Protein AF-A0A2S5G9E4-F1 (afdb_monomer)

Secondary structure (DSSP, 8-state):
-----PEEP-GGGS--SSEEEPTTPEEEEEE--SHHHHHHHHHHS--SEEEEEEEEETT--GGGTSS--SEEEEEEE-SSSEEEEEEEEEHHHHTT-HHHHHHHHHHHHTT--EEEEESPPTT---EETTTTEEEE---SSS-EEEEEPTTSSEEEEEE-----

pLDDT: mean 85.67, std 11.05, range [32.03, 95.75]

Structure (mmCIF, N/CA/C/O backbone):
data_AF-A0A2S5G9E4-F1
#
_entry.id   AF-A0A2S5G9E4-F1
#
loop_
_atom_site.group_PDB
_atom_site.id
_atom_site.type_symbol
_atom_site.label_atom_id
_atom_site.label_alt_id
_atom_site.label_comp_id
_atom_site.label_asym_id
_atom_site.label_entity_id
_atom_site.label_seq_id
_atom_site.pdbx_PDB_ins_code
_atom_site.Cartn_x
_atom_site.Cartn_y
_atom_site.Cartn_z
_atom_site.occupancy
_atom_site.B_iso_or_equiv
_atom_site.auth_seq_id
_atom_site.auth_comp_id
_atom_site.auth_asym_id
_atom_site.auth_atom_id
_atom_site.pdbx_PDB_model_num
ATOM 1 N N . MET A 1 1 ? -18.511 16.005 -8.251 1.00 43.34 1 MET A N 1
ATOM 2 C CA . MET A 1 1 ? -17.701 15.277 -7.254 1.00 43.34 1 MET A CA 1
ATOM 3 C C . MET A 1 1 ? -18.007 13.807 -7.474 1.00 43.34 1 MET A C 1
ATOM 5 O O . MET A 1 1 ? -19.184 13.479 -7.479 1.00 43.34 1 MET A O 1
ATOM 9 N N . SER A 1 2 ? -17.019 12.971 -7.808 1.00 47.41 2 SER A N 1
ATOM 10 C CA . SER A 1 2 ? -17.249 11.520 -7.753 1.00 47.41 2 SER A CA 1
ATOM 11 C C . SER A 1 2 ? -17.090 11.167 -6.290 1.00 47.41 2 SER A C 1
ATOM 13 O O . SER A 1 2 ? -16.009 11.345 -5.746 1.00 47.41 2 SER A O 1
ATOM 15 N N . GLU A 1 3 ? -18.175 10.807 -5.631 1.00 62.94 3 GLU A N 1
ATOM 16 C CA . GLU A 1 3 ? -18.089 10.350 -4.255 1.00 62.94 3 GLU A CA 1
ATOM 17 C C . GLU A 1 3 ? -17.359 9.000 -4.247 1.00 62.94 3 GLU A C 1
ATOM 19 O O . GLU A 1 3 ? -17.687 8.105 -5.029 1.00 62.94 3 GLU A O 1
ATOM 24 N N . PHE A 1 4 ? -16.329 8.879 -3.413 1.00 74.94 4 PHE A N 1
ATOM 25 C CA . PHE A 1 4 ? -15.652 7.614 -3.161 1.00 74.94 4 PHE A CA 1
ATOM 26 C C . PHE A 1 4 ? -16.650 6.609 -2.566 1.00 74.94 4 PHE A C 1
ATOM 28 O O . PHE A 1 4 ? -17.032 6.717 -1.401 1.00 74.94 4 PHE A O 1
ATOM 35 N N . HIS A 1 5 ? -17.061 5.635 -3.379 1.00 81.06 5 HIS A N 1
ATOM 36 C CA . HIS A 1 5 ? -18.008 4.580 -3.016 1.00 81.06 5 HIS A CA 1
ATOM 37 C C . HIS A 1 5 ?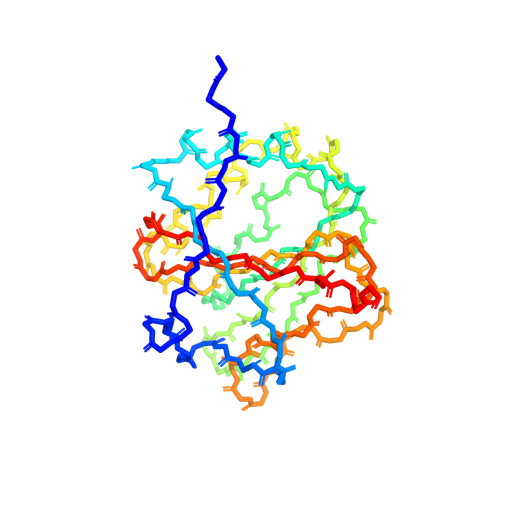 -17.393 3.213 -3.327 1.00 81.06 5 HIS A C 1
ATOM 39 O O . HIS A 1 5 ? -17.597 2.694 -4.423 1.00 81.06 5 HIS A O 1
ATOM 45 N N . PRO A 1 6 ? -16.591 2.638 -2.415 1.00 82.44 6 PRO A N 1
ATOM 46 C CA . PRO A 1 6 ? -16.036 1.309 -2.621 1.00 82.44 6 PRO A CA 1
ATOM 47 C C . PRO A 1 6 ? -17.153 0.256 -2.517 1.00 82.44 6 PRO A C 1
ATOM 49 O O . PRO A 1 6 ? -18.006 0.308 -1.627 1.00 82.44 6 PRO A O 1
ATOM 52 N N . GLU A 1 7 ? -17.158 -0.704 -3.436 1.00 87.62 7 GLU A N 1
ATOM 53 C CA . GLU A 1 7 ? -18.188 -1.738 -3.539 1.00 87.62 7 GLU A CA 1
ATOM 54 C C . GLU A 1 7 ? -17.815 -2.945 -2.686 1.00 87.62 7 GLU A C 1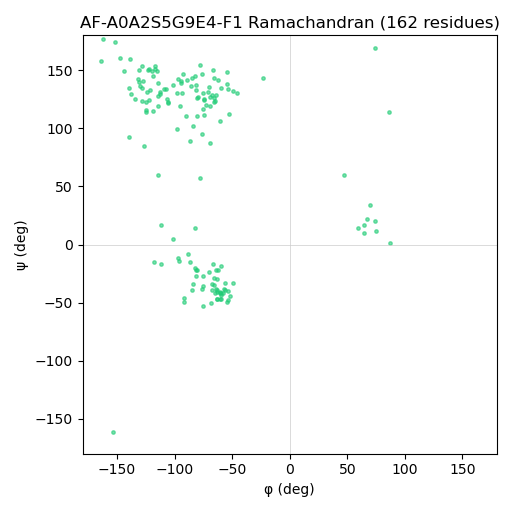
ATOM 56 O O . GLU A 1 7 ? -16.650 -3.323 -2.611 1.00 87.62 7 GLU A O 1
ATOM 61 N N . LYS A 1 8 ? -18.789 -3.577 -2.023 1.00 86.50 8 LYS A N 1
ATOM 62 C CA . LYS A 1 8 ? -18.513 -4.789 -1.242 1.00 86.50 8 LYS A CA 1
ATOM 63 C C . LYS A 1 8 ? -18.077 -5.916 -2.177 1.00 86.50 8 LYS A C 1
ATOM 65 O O . LYS A 1 8 ? -18.833 -6.304 -3.063 1.00 86.50 8 LYS A O 1
ATOM 70 N N . GLU A 1 9 ? -16.904 -6.479 -1.919 1.00 84.69 9 GLU A N 1
ATOM 71 C CA . GLU A 1 9 ? -16.312 -7.518 -2.754 1.00 84.69 9 GLU A CA 1
ATOM 72 C C . GLU A 1 9 ? -16.673 -8.920 -2.247 1.00 84.69 9 GLU A C 1
ATOM 74 O O . GLU A 1 9 ? -16.799 -9.180 -1.042 1.00 84.69 9 GLU A O 1
ATOM 79 N N . ASN A 1 10 ? -16.820 -9.860 -3.178 1.00 80.25 10 ASN A N 1
ATOM 80 C CA . ASN A 1 10 ? -16.888 -11.269 -2.846 1.00 80.25 10 ASN A CA 1
ATOM 81 C C . ASN A 1 10 ? -15.490 -11.768 -2.475 1.00 80.25 10 ASN A C 1
ATOM 83 O O . ASN A 1 10 ? -14.624 -11.932 -3.329 1.00 80.25 10 ASN A O 1
ATOM 87 N N . PHE A 1 11 ? -15.302 -12.097 -1.198 1.00 71.38 11 PHE A N 1
ATOM 88 C CA . PHE A 1 11 ? -14.038 -12.605 -0.667 1.00 71.38 11 PHE A CA 1
ATOM 89 C C . PHE A 1 11 ? -13.438 -13.767 -1.478 1.00 71.38 11 PHE A C 1
ATOM 91 O O . PHE A 1 11 ? -12.222 -13.875 -1.587 1.00 71.38 11 PHE A O 1
ATOM 98 N N . ALA A 1 12 ? -14.273 -14.624 -2.077 1.00 72.38 12 ALA A N 1
ATOM 99 C CA . ALA A 1 12 ? -13.809 -15.746 -2.894 1.00 72.38 12 ALA A CA 1
ATOM 100 C C . ALA A 1 12 ? -13.105 -15.322 -4.199 1.00 72.38 12 ALA A C 1
ATOM 102 O O . ALA A 1 12 ? -12.430 -16.145 -4.812 1.00 72.38 12 ALA A O 1
ATOM 103 N N . LEU A 1 13 ? -13.282 -14.071 -4.631 1.00 75.94 13 LEU A N 1
ATOM 104 C CA . LEU A 1 13 ? -12.670 -13.496 -5.830 1.00 75.94 13 LEU A CA 1
ATOM 105 C C . LEU A 1 13 ? -11.404 -12.691 -5.515 1.00 75.94 13 LEU A C 1
ATOM 107 O O . LEU A 1 13 ? -10.649 -12.360 -6.424 1.00 75.94 13 LEU A O 1
ATOM 111 N N . VAL A 1 14 ? -11.145 -12.406 -4.236 1.00 80.06 14 VAL A N 1
ATOM 112 C CA . VAL A 1 14 ? -9.976 -11.636 -3.813 1.00 80.06 14 VAL A CA 1
ATOM 113 C C . VAL A 1 14 ? -8.728 -12.504 -3.918 1.00 80.06 14 VAL A C 1
ATOM 115 O O . VAL A 1 14 ? -8.633 -13.573 -3.310 1.00 80.06 14 VAL A O 1
ATOM 118 N N . ARG A 1 15 ? -7.728 -12.033 -4.663 1.00 75.81 15 ARG A N 1
ATOM 119 C CA . ARG A 1 15 ? -6.442 -12.729 -4.770 1.00 75.81 15 ARG A CA 1
ATOM 120 C C . ARG A 1 15 ? -5.676 -12.661 -3.451 1.00 75.81 15 ARG A C 1
ATOM 122 O O . ARG A 1 15 ? -5.427 -11.584 -2.918 1.00 75.81 15 ARG A O 1
ATOM 129 N N . THR A 1 16 ? -5.253 -13.823 -2.952 1.00 79.75 16 THR A N 1
ATOM 130 C CA . THR A 1 16 ? -4.607 -13.964 -1.633 1.00 79.75 16 THR A CA 1
ATOM 131 C C . THR A 1 16 ? -3.124 -14.345 -1.704 1.00 79.75 16 THR A C 1
ATOM 133 O O . THR A 1 16 ? -2.546 -14.844 -0.733 1.00 79.75 16 THR A O 1
ATOM 136 N N . ASP A 1 17 ? -2.498 -14.175 -2.868 1.00 83.56 17 ASP A N 1
ATOM 137 C CA . ASP A 1 17 ? -1.105 -14.574 -3.092 1.00 83.56 17 ASP A CA 1
ATOM 138 C C . ASP A 1 17 ? -0.166 -13.769 -2.178 1.00 83.56 17 ASP A C 1
ATOM 140 O O . ASP A 1 17 ? 0.626 -14.358 -1.440 1.00 83.56 17 ASP A O 1
ATOM 144 N N . SER A 1 18 ? -0.374 -12.449 -2.126 1.00 82.62 18 SER A N 1
ATOM 145 C CA . SER A 1 18 ? 0.433 -11.485 -1.358 1.00 82.62 18 SER A CA 1
ATOM 146 C C . SER A 1 18 ? -0.210 -11.041 -0.038 1.00 82.62 18 SER A C 1
ATOM 148 O O . SER A 1 18 ? 0.318 -10.170 0.652 1.00 82.62 18 SER A O 1
ATOM 150 N N . VAL A 1 19 ? -1.358 -11.618 0.334 1.00 88.00 19 VAL A N 1
ATOM 151 C CA . VAL A 1 19 ? -2.085 -11.255 1.559 1.00 88.00 19 VAL A CA 1
ATOM 152 C C . VAL A 1 19 ? -2.468 -12.480 2.387 1.00 88.00 19 VAL A C 1
ATOM 154 O O . VAL A 1 19 ? -2.687 -13.580 1.881 1.00 88.00 19 VAL A O 1
ATOM 157 N N . SER A 1 20 ? -2.543 -12.289 3.697 1.00 87.56 20 SER A N 1
ATOM 158 C CA . SER A 1 20 ? -2.978 -13.270 4.683 1.00 87.56 20 SER A CA 1
ATOM 159 C C . SER A 1 20 ? -4.114 -12.665 5.498 1.00 87.56 20 SER A C 1
ATOM 161 O O . SER A 1 20 ? -3.932 -11.676 6.204 1.00 87.56 20 SER A O 1
ATOM 163 N N . PHE A 1 21 ? -5.309 -13.234 5.362 1.00 81.12 21 PHE A N 1
ATOM 164 C CA . PHE A 1 21 ? -6.494 -12.732 6.046 1.00 81.12 21 PHE A CA 1
ATOM 165 C C . PHE A 1 21 ? -6.617 -13.308 7.447 1.00 81.12 21 PHE A C 1
ATOM 167 O O . PHE A 1 21 ? -6.491 -14.520 7.651 1.00 81.12 21 PHE A O 1
ATOM 174 N N . ILE A 1 22 ? -6.957 -12.442 8.396 1.00 69.06 22 ILE A N 1
ATOM 175 C CA . ILE A 1 22 ? -7.475 -12.857 9.696 1.00 69.06 22 ILE A CA 1
ATOM 176 C C . ILE A 1 22 ? -9.013 -12.838 9.611 1.00 69.06 22 ILE A C 1
ATOM 178 O O . ILE A 1 22 ? -9.600 -12.036 8.890 1.00 69.06 22 ILE A O 1
ATOM 182 N N . ARG A 1 23 ? -9.674 -13.826 10.230 1.00 62.72 23 ARG A N 1
ATOM 183 C CA . ARG A 1 23 ? -11.097 -14.150 9.994 1.00 62.72 23 ARG A CA 1
ATOM 184 C C . ARG A 1 23 ? -12.030 -12.937 10.187 1.00 62.72 23 ARG A C 1
ATOM 186 O O . ARG A 1 23 ? -11.813 -12.134 11.084 1.00 62.72 23 ARG A O 1
ATOM 193 N N . ASN A 1 24 ? -13.127 -12.917 9.419 1.00 64.31 24 ASN A N 1
ATOM 194 C CA . ASN A 1 24 ? -14.256 -11.969 9.487 1.00 64.31 24 ASN A CA 1
ATOM 195 C C . ASN A 1 24 ? -14.015 -10.547 8.941 1.00 64.31 24 ASN A C 1
ATOM 197 O O . ASN A 1 24 ? -14.779 -9.643 9.262 1.00 64.31 24 ASN A O 1
ATOM 201 N N . SER A 1 25 ? -13.008 -10.331 8.094 1.00 71.38 25 SER A N 1
ATOM 202 C CA . SER A 1 25 ? -12.854 -9.047 7.397 1.00 71.38 25 SER A CA 1
ATOM 203 C C . SER A 1 25 ? -13.852 -8.890 6.244 1.00 71.38 25 SER A C 1
ATOM 205 O O . SER A 1 25 ? -13.943 -9.762 5.378 1.00 71.38 25 SER A O 1
ATOM 207 N N . THR A 1 26 ? -14.557 -7.757 6.196 1.00 81.94 26 THR A N 1
ATOM 208 C CA . THR A 1 26 ? -15.264 -7.310 4.987 1.00 81.94 26 THR A CA 1
ATOM 209 C C . THR A 1 26 ? -14.255 -6.638 4.057 1.00 81.94 26 THR A C 1
ATOM 211 O O . THR A 1 26 ? -13.541 -5.724 4.473 1.00 81.94 26 THR A O 1
ATOM 214 N N . VAL A 1 27 ? -14.189 -7.099 2.805 1.00 87.56 27 VAL A N 1
ATOM 215 C CA . VAL A 1 27 ? -13.365 -6.494 1.752 1.00 87.56 27 VAL A CA 1
ATOM 216 C C . VAL A 1 27 ? -14.263 -5.655 0.854 1.00 87.56 27 VAL A C 1
ATOM 218 O O . VAL A 1 27 ? -15.356 -6.089 0.484 1.00 87.56 27 VAL A O 1
ATOM 221 N N . TYR A 1 28 ? -13.792 -4.471 0.492 1.00 90.56 28 TYR A N 1
ATOM 222 C CA . TYR A 1 28 ? -14.388 -3.641 -0.545 1.00 90.56 28 TYR A CA 1
ATOM 223 C C . TYR A 1 28 ? -13.399 -3.462 -1.687 1.00 90.56 28 TYR A C 1
ATOM 225 O O . TYR A 1 28 ? -12.194 -3.512 -1.456 1.00 90.56 28 TYR A O 1
ATOM 233 N N . THR A 1 29 ? -13.893 -3.225 -2.893 1.00 91.56 29 THR A N 1
ATOM 234 C CA . THR A 1 29 ? -13.089 -2.910 -4.071 1.00 91.56 29 THR A CA 1
ATOM 235 C C . THR A 1 29 ? -13.381 -1.491 -4.554 1.00 91.56 29 THR A C 1
ATOM 237 O O . THR A 1 29 ? -14.488 -0.973 -4.392 1.00 91.56 29 THR A O 1
ATOM 240 N N . TYR A 1 30 ? -12.384 -0.840 -5.139 1.00 92.00 30 TYR A N 1
ATOM 241 C CA . TYR A 1 30 ? -12.536 0.422 -5.852 1.00 92.00 30 TYR A CA 1
ATOM 242 C C . TYR A 1 30 ? -11.706 0.380 -7.130 1.00 92.00 30 TYR A C 1
ATOM 244 O O . TYR A 1 30 ? -10.515 0.070 -7.097 1.00 92.00 30 TYR A O 1
ATOM 252 N N . THR A 1 31 ? -12.331 0.715 -8.258 1.00 92.12 31 THR A N 1
ATOM 253 C CA . THR A 1 31 ? -11.639 0.767 -9.548 1.00 92.12 31 THR A CA 1
ATOM 254 C C . THR A 1 31 ? -10.851 2.064 -9.689 1.00 92.12 31 THR A C 1
ATOM 256 O O . THR A 1 31 ? -11.400 3.160 -9.573 1.00 92.12 31 THR A O 1
ATOM 259 N N . VAL A 1 32 ? -9.570 1.929 -10.008 1.00 91.81 32 VAL A N 1
ATOM 260 C CA . VAL A 1 32 ? -8.660 3.022 -10.342 1.00 91.81 32 VAL A CA 1
ATOM 261 C C . VAL A 1 32 ? -8.425 2.983 -11.850 1.00 91.81 32 VAL A C 1
ATOM 263 O O . VAL A 1 32 ? -8.037 1.958 -12.402 1.00 91.81 32 VAL A O 1
ATOM 266 N N . GLN A 1 33 ? -8.720 4.084 -12.539 1.00 91.50 33 GLN A N 1
ATOM 267 C CA . GLN A 1 33 ? -8.656 4.155 -14.005 1.00 91.50 33 GLN A CA 1
ATOM 268 C C . GLN A 1 33 ? -7.247 4.476 -14.502 1.00 91.50 33 GLN A C 1
ATOM 270 O O . GLN A 1 33 ? -6.810 3.954 -15.523 1.00 91.50 33 GLN A O 1
ATOM 275 N N . ASP A 1 34 ? -6.574 5.361 -13.777 1.00 93.00 34 ASP A N 1
ATOM 276 C CA . ASP A 1 34 ? -5.249 5.888 -14.072 1.00 93.00 34 ASP A CA 1
ATOM 277 C C . ASP A 1 34 ? -4.624 6.518 -12.813 1.00 93.00 34 ASP A C 1
ATOM 279 O O . ASP A 1 34 ? -5.259 6.635 -11.754 1.00 93.00 34 ASP A O 1
ATOM 283 N N . VAL A 1 35 ? -3.382 6.980 -12.947 1.00 94.81 35 VAL A N 1
ATOM 284 C CA . VAL A 1 35 ? -2.629 7.650 -11.880 1.00 94.81 35 VAL A CA 1
ATOM 285 C C . VAL A 1 35 ? -3.343 8.881 -11.302 1.00 94.81 35 VAL A C 1
ATOM 287 O O . VAL A 1 35 ? -3.254 9.131 -10.103 1.00 94.81 35 VAL A O 1
ATOM 290 N N . HIS A 1 36 ? -4.108 9.627 -12.104 1.00 94.69 36 HIS A N 1
ATOM 291 C CA . HIS A 1 36 ? -4.821 10.820 -11.636 1.00 94.69 36 HIS A CA 1
ATOM 292 C C . HIS A 1 36 ? -6.055 10.455 -10.810 1.00 94.69 36 HIS A C 1
ATOM 294 O O . HIS A 1 36 ? -6.375 11.122 -9.825 1.00 94.69 36 HIS A O 1
ATOM 300 N N . SER A 1 37 ? -6.744 9.374 -11.175 1.00 93.69 37 SER A N 1
ATOM 301 C CA . SER A 1 37 ? -7.834 8.822 -10.373 1.00 93.69 37 SER A CA 1
ATOM 302 C C . SER A 1 37 ? -7.328 8.279 -9.031 1.00 93.69 37 SER A C 1
ATOM 304 O O . SER A 1 37 ? -8.011 8.448 -8.020 1.00 93.69 37 SER A O 1
ATOM 306 N N . PHE A 1 38 ? -6.112 7.717 -9.000 1.00 94.56 38 PHE A N 1
ATOM 307 C CA . PHE A 1 38 ? -5.441 7.307 -7.766 1.00 94.56 38 PHE A CA 1
ATOM 308 C C . PHE A 1 38 ? -5.046 8.508 -6.903 1.00 94.56 38 PHE A C 1
ATOM 310 O O . PHE A 1 38 ? -5.393 8.557 -5.728 1.00 94.56 38 PHE A O 1
ATOM 317 N N . GLU A 1 39 ? -4.383 9.509 -7.484 1.00 94.56 39 GLU A N 1
ATOM 318 C CA . GLU A 1 39 ? -4.014 10.754 -6.798 1.00 94.56 39 GLU A CA 1
ATOM 319 C C . GLU A 1 39 ? -5.233 11.418 -6.152 1.00 94.56 39 GLU A C 1
ATOM 321 O O . GLU A 1 39 ? -5.227 11.763 -4.966 1.00 94.56 39 GLU A O 1
ATOM 326 N N . LYS A 1 40 ? -6.322 11.535 -6.916 1.00 92.88 40 LYS A N 1
ATOM 327 C CA . LYS A 1 40 ? -7.575 12.096 -6.422 1.00 92.88 40 LYS A CA 1
ATOM 328 C C . LYS A 1 40 ? -8.138 11.280 -5.260 1.00 92.88 40 LYS A C 1
ATOM 330 O O . LYS A 1 40 ? -8.487 11.874 -4.240 1.00 92.88 40 LYS A O 1
ATOM 335 N N . LEU A 1 41 ? -8.181 9.952 -5.379 1.00 93.06 41 LEU A N 1
ATOM 336 C CA . LEU A 1 41 ? -8.595 9.068 -4.289 1.00 93.06 41 LEU A CA 1
ATOM 337 C C . LEU A 1 41 ? -7.763 9.323 -3.024 1.00 93.06 41 LEU A C 1
ATOM 339 O O . LEU A 1 41 ? -8.336 9.544 -1.959 1.00 93.06 41 LEU A O 1
ATOM 343 N N . MET A 1 42 ? -6.433 9.355 -3.138 1.00 93.50 42 MET A N 1
ATOM 344 C CA . MET A 1 42 ? -5.538 9.606 -2.002 1.00 93.50 42 MET A CA 1
ATOM 345 C C . MET A 1 42 ? -5.840 10.940 -1.307 1.00 93.50 42 MET A C 1
ATOM 347 O O . MET A 1 42 ? -5.851 11.005 -0.077 1.00 93.50 42 MET A O 1
ATOM 351 N N . SER A 1 43 ? -6.176 11.985 -2.071 1.00 91.25 43 SER A N 1
ATOM 352 C CA . SER A 1 43 ? -6.556 13.290 -1.513 1.00 91.25 43 SER A CA 1
ATOM 353 C C . SER A 1 43 ? -7.896 13.268 -0.750 1.00 91.25 43 SER A C 1
ATOM 355 O O . SER A 1 43 ? -8.052 13.962 0.267 1.00 91.25 43 SER A O 1
ATOM 357 N N . GLU A 1 44 ? -8.849 12.447 -1.208 1.00 91.56 44 GLU A N 1
ATOM 358 C CA . GLU A 1 44 ? -10.211 12.328 -0.670 1.00 91.56 44 GLU A CA 1
ATOM 359 C C . GLU A 1 44 ? -10.286 11.424 0.576 1.00 91.56 44 GLU A C 1
ATOM 361 O O . GLU A 1 44 ? -11.142 11.642 1.436 1.00 91.56 44 GLU A O 1
ATOM 366 N N . LEU A 1 45 ? -9.376 10.452 0.726 1.00 91.75 45 LEU A N 1
ATOM 367 C CA . LEU A 1 45 ? -9.325 9.557 1.890 1.00 91.75 45 LEU A CA 1
ATOM 368 C C . LEU A 1 45 ? -9.117 10.334 3.198 1.00 91.75 45 LEU A C 1
ATOM 370 O O . LEU A 1 45 ? -8.258 11.205 3.293 1.00 91.75 45 LEU A O 1
ATOM 374 N N . VAL A 1 46 ? -9.878 10.009 4.243 1.00 90.81 46 VAL A N 1
ATOM 375 C CA . VAL A 1 46 ? -9.764 10.648 5.566 1.00 90.81 46 VAL A CA 1
ATOM 376 C C . VAL A 1 46 ? -8.859 9.807 6.464 1.00 90.81 46 VAL A C 1
ATOM 378 O O . VAL A 1 46 ? -9.179 8.652 6.722 1.00 90.81 46 VAL A O 1
ATOM 381 N N . TYR A 1 47 ? -7.751 10.392 6.921 1.00 91.94 47 TYR A N 1
ATOM 382 C CA . TYR A 1 47 ? -6.769 9.781 7.821 1.00 91.94 47 TYR A CA 1
ATOM 383 C C . TYR A 1 47 ? -5.875 10.870 8.435 1.00 91.94 47 TYR A C 1
ATOM 385 O O . TYR A 1 47 ? -5.762 11.965 7.870 1.00 91.94 47 TYR A O 1
ATOM 393 N N . GLY A 1 48 ? -5.256 10.585 9.579 1.00 91.81 48 GLY A N 1
ATOM 394 C CA . GLY A 1 48 ? -4.208 11.415 10.180 1.00 91.81 48 GLY A CA 1
ATOM 395 C C . GLY A 1 48 ? -2.810 10.986 9.734 1.00 91.81 48 GLY A C 1
ATOM 396 O O . GLY A 1 48 ? -2.026 11.812 9.260 1.00 91.81 48 GLY A O 1
ATOM 397 N N . GLU A 1 49 ? -2.525 9.688 9.832 1.00 93.00 49 GLU A N 1
ATOM 398 C CA . GLU A 1 49 ? -1.255 9.076 9.422 1.00 93.00 49 GLU A CA 1
ATOM 399 C C . GLU A 1 49 ? -1.493 7.992 8.371 1.00 93.00 49 GLU A C 1
ATOM 401 O O . GLU A 1 49 ? -2.550 7.362 8.322 1.00 93.00 49 GLU A O 1
ATOM 406 N N . ILE A 1 50 ? -0.509 7.782 7.507 1.00 93.62 50 ILE A N 1
ATOM 407 C CA . ILE A 1 50 ? -0.527 6.741 6.488 1.00 93.62 50 ILE A CA 1
ATOM 408 C C . ILE A 1 50 ? 0.814 6.020 6.479 1.00 93.62 50 ILE A C 1
ATOM 410 O O . ILE A 1 50 ? 1.861 6.646 6.325 1.00 93.62 50 ILE A O 1
ATOM 414 N N . LEU A 1 51 ? 0.772 4.699 6.629 1.00 94.88 51 LEU A N 1
ATOM 415 C CA . LEU A 1 51 ? 1.907 3.822 6.376 1.00 94.88 51 LEU A CA 1
ATOM 416 C C . LEU A 1 51 ? 1.817 3.316 4.942 1.00 94.88 51 LEU A C 1
ATOM 418 O O . LEU A 1 51 ? 0.781 2.816 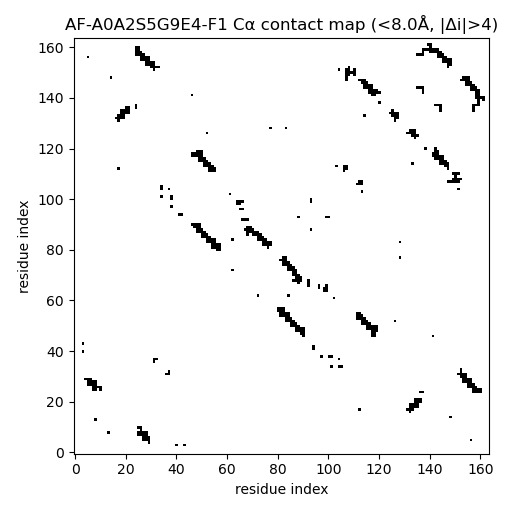4.510 1.00 94.88 51 LEU A O 1
ATOM 422 N N . ILE A 1 52 ? 2.914 3.436 4.211 1.00 94.88 52 ILE A N 1
ATOM 423 C CA . ILE A 1 52 ? 3.079 2.911 2.862 1.00 94.88 52 ILE A CA 1
ATOM 424 C C . ILE A 1 52 ? 4.153 1.837 2.932 1.00 94.88 52 ILE A C 1
ATOM 426 O O . ILE A 1 52 ? 5.290 2.113 3.316 1.00 94.88 52 ILE A O 1
ATOM 430 N N . GLY A 1 53 ? 3.770 0.615 2.581 1.00 94.06 53 GLY A N 1
ATOM 431 C CA . GLY A 1 53 ? 4.659 -0.531 2.503 1.00 94.06 53 GLY A CA 1
ATOM 432 C C . GLY A 1 53 ? 4.796 -0.976 1.057 1.00 94.06 53 GLY A C 1
ATOM 433 O O . GLY A 1 53 ? 3.796 -1.154 0.363 1.00 94.06 53 GLY A O 1
ATOM 434 N N . PHE A 1 54 ? 6.018 -1.180 0.584 1.00 92.56 54 PHE A N 1
ATOM 435 C CA . PHE A 1 54 ? 6.234 -1.771 -0.730 1.00 92.56 54 PHE A CA 1
ATOM 436 C C . PHE A 1 54 ? 7.450 -2.681 -0.750 1.00 92.56 54 PHE A C 1
ATOM 438 O O . PHE A 1 54 ? 8.438 -2.476 -0.043 1.00 92.56 54 PHE A O 1
ATOM 445 N N . GLU A 1 55 ? 7.390 -3.703 -1.590 1.00 91.19 55 GLU A N 1
ATOM 446 C CA . GLU A 1 55 ? 8.561 -4.491 -1.925 1.00 91.19 55 GLU A CA 1
ATOM 447 C C . GLU A 1 55 ? 9.171 -4.012 -3.239 1.00 91.19 55 GLU A C 1
ATOM 449 O O . GLU A 1 55 ? 8.472 -3.693 -4.194 1.00 91.19 55 GLU A O 1
ATOM 454 N N . GLY A 1 56 ? 10.497 -4.021 -3.312 1.00 87.81 56 GLY A N 1
ATOM 455 C CA . GLY A 1 56 ? 11.210 -3.622 -4.515 1.00 87.81 56 GLY A CA 1
ATOM 456 C C . GLY A 1 56 ? 12.562 -4.302 -4.652 1.00 87.81 56 GLY A C 1
ATOM 457 O O . GLY A 1 56 ? 13.044 -5.022 -3.768 1.00 87.81 56 GLY A O 1
ATOM 458 N N . LYS A 1 57 ? 13.205 -4.074 -5.797 1.00 88.44 57 LYS A N 1
ATOM 459 C CA . LYS A 1 57 ? 14.590 -4.498 -6.014 1.00 88.44 57 LYS A CA 1
ATOM 460 C C . LYS A 1 57 ? 15.525 -3.723 -5.090 1.00 88.44 57 LYS A C 1
ATOM 462 O O . LYS A 1 57 ? 15.371 -2.519 -4.889 1.00 88.44 57 LYS A O 1
ATOM 467 N N . LYS A 1 58 ? 16.563 -4.399 -4.596 1.00 85.56 58 LYS A N 1
ATOM 468 C CA . LYS A 1 58 ? 17.651 -3.721 -3.884 1.00 85.56 58 LYS A CA 1
ATOM 469 C C . LYS A 1 58 ? 18.239 -2.607 -4.741 1.00 85.56 58 LYS A C 1
ATOM 471 O O . LYS A 1 58 ? 18.503 -2.812 -5.924 1.00 85.56 58 LYS A O 1
ATOM 476 N N . ASN A 1 59 ? 18.510 -1.472 -4.101 1.00 81.88 59 ASN A N 1
ATOM 477 C CA . ASN A 1 59 ? 19.073 -0.268 -4.714 1.00 81.88 59 ASN A CA 1
ATOM 478 C C . ASN A 1 59 ? 18.169 0.407 -5.763 1.00 81.88 59 ASN A C 1
ATOM 480 O O . ASN A 1 59 ? 18.676 1.221 -6.531 1.00 81.88 59 ASN A O 1
ATOM 484 N N . ALA A 1 60 ? 16.865 0.101 -5.803 1.00 84.31 60 ALA A N 1
ATOM 485 C CA . ALA A 1 60 ? 15.925 0.796 -6.685 1.00 84.31 60 ALA A CA 1
ATOM 486 C C . ALA A 1 60 ? 15.805 2.293 -6.352 1.00 84.31 60 ALA A C 1
ATOM 488 O O . ALA A 1 60 ? 15.605 3.094 -7.254 1.00 84.31 60 ALA A O 1
ATOM 489 N N . GLY A 1 61 ? 15.998 2.681 -5.085 1.00 83.38 61 GLY A N 1
ATOM 490 C CA . GLY A 1 61 ? 16.048 4.086 -4.684 1.00 83.38 61 GLY A CA 1
ATOM 491 C C . GLY A 1 61 ? 14.691 4.787 -4.644 1.00 83.38 61 GLY A C 1
ATOM 492 O O . GLY A 1 61 ? 14.678 6.005 -4.508 1.00 83.38 61 GLY A O 1
ATOM 493 N N . ILE A 1 62 ? 13.585 4.042 -4.735 1.00 85.38 62 ILE A N 1
ATOM 494 C CA . ILE A 1 62 ? 12.206 4.554 -4.671 1.00 85.38 62 ILE A CA 1
ATOM 495 C C . ILE A 1 62 ? 11.985 5.388 -3.408 1.00 85.38 62 ILE A C 1
ATOM 497 O O . ILE A 1 62 ? 11.367 6.446 -3.444 1.00 85.38 62 ILE A O 1
ATOM 501 N N . GLU A 1 63 ? 12.550 4.951 -2.283 1.00 82.50 63 GLU A N 1
ATOM 502 C CA . GLU A 1 63 ? 12.454 5.642 -0.999 1.00 82.50 63 GLU A CA 1
ATOM 503 C C . GLU A 1 63 ? 13.033 7.069 -1.027 1.00 82.50 63 GLU A C 1
ATOM 505 O O . GLU A 1 63 ? 12.734 7.876 -0.151 1.00 82.50 63 GLU A O 1
ATOM 510 N N . LYS A 1 64 ? 13.865 7.386 -2.028 1.00 84.81 64 LYS A N 1
ATOM 511 C CA . LYS A 1 64 ? 14.482 8.706 -2.223 1.00 84.81 64 LYS A CA 1
ATOM 512 C C . LYS A 1 64 ? 13.601 9.664 -3.018 1.00 84.81 64 LYS A C 1
ATOM 514 O O . LYS A 1 64 ? 13.907 10.853 -3.048 1.00 84.81 64 LYS A O 1
ATOM 519 N N . GLU A 1 65 ? 12.570 9.158 -3.690 1.00 84.62 65 GLU A N 1
ATOM 520 C CA . GLU A 1 65 ? 11.605 9.984 -4.422 1.00 84.62 65 GLU A CA 1
ATOM 521 C C . GLU A 1 65 ? 10.644 10.689 -3.465 1.00 84.62 65 GLU A C 1
ATOM 523 O O . GLU A 1 65 ? 10.185 11.790 -3.756 1.00 84.62 65 GLU A O 1
ATOM 528 N N . ALA A 1 66 ? 10.416 10.096 -2.292 1.00 83.69 66 ALA A N 1
ATOM 529 C CA . ALA A 1 66 ? 9.602 10.688 -1.252 1.00 83.69 66 ALA A CA 1
ATOM 530 C C . ALA A 1 66 ? 10.237 11.965 -0.680 1.00 83.69 66 ALA A C 1
ATOM 532 O O . ALA A 1 66 ? 11.325 11.956 -0.090 1.00 83.69 66 ALA A O 1
ATOM 533 N N . LYS A 1 67 ? 9.497 13.069 -0.747 1.00 79.06 67 LYS A N 1
ATOM 534 C CA . LYS A 1 67 ? 9.771 14.361 -0.111 1.00 79.06 67 LYS A CA 1
ATOM 535 C C . LYS A 1 67 ? 9.401 14.309 1.379 1.00 79.06 67 LYS A C 1
ATOM 537 O O . LYS A 1 67 ? 8.646 15.135 1.879 1.00 79.06 67 LYS A O 1
ATOM 542 N N . GLY A 1 68 ? 10.024 13.356 2.077 1.00 66.75 68 GLY A N 1
ATOM 543 C CA . GLY A 1 68 ? 10.156 13.272 3.534 1.00 66.75 68 GLY A CA 1
ATOM 544 C C . GLY A 1 68 ? 8.999 12.598 4.290 1.00 66.75 68 GLY A C 1
ATOM 545 O O . GLY A 1 68 ? 7.926 13.186 4.389 1.00 66.75 68 GLY A O 1
ATOM 546 N N . PRO A 1 69 ? 9.229 11.437 4.933 1.00 66.06 69 PRO A N 1
ATOM 547 C CA . PRO A 1 69 ? 8.385 10.940 6.024 1.00 66.06 69 PRO A CA 1
ATOM 548 C C . PRO A 1 69 ? 8.770 11.580 7.372 1.00 66.06 69 PRO A C 1
ATOM 550 O O . PRO A 1 69 ? 9.953 11.834 7.625 1.00 66.06 69 PRO A O 1
ATOM 553 N N . THR A 1 70 ? 7.800 11.835 8.262 1.00 57.34 70 THR A N 1
ATOM 554 C CA . THR A 1 70 ? 8.087 12.356 9.618 1.00 57.34 70 THR A CA 1
ATOM 555 C C . THR A 1 70 ? 8.530 11.291 10.614 1.00 57.34 70 THR A C 1
ATOM 557 O O . THR A 1 70 ? 9.203 11.626 11.592 1.00 57.34 70 THR A O 1
ATOM 560 N N . GLU A 1 71 ? 8.209 10.025 10.356 1.00 61.66 71 GLU A N 1
ATOM 561 C CA . GLU A 1 71 ? 8.642 8.876 11.148 1.00 61.66 71 GLU A CA 1
ATOM 562 C C . GLU A 1 71 ? 9.334 7.890 10.184 1.00 61.66 71 GLU A C 1
ATOM 564 O O . GLU A 1 71 ? 8.804 7.562 9.129 1.00 61.66 71 GLU A O 1
ATOM 569 N N . SER A 1 72 ? 10.592 7.567 10.491 1.00 72.88 72 SER A N 1
ATOM 570 C CA . SER A 1 72 ? 11.631 6.906 9.677 1.00 72.88 72 SER A CA 1
ATOM 571 C C . SER A 1 72 ? 11.222 6.026 8.482 1.00 72.88 72 SER A C 1
ATOM 573 O O . SER A 1 72 ? 10.313 5.212 8.557 1.00 72.88 72 SER A O 1
ATOM 575 N N . ILE A 1 73 ? 12.033 6.086 7.415 1.00 87.25 73 ILE A N 1
ATOM 576 C CA . ILE A 1 73 ? 12.088 5.040 6.380 1.00 87.25 73 ILE A CA 1
ATOM 577 C C . ILE A 1 73 ? 12.716 3.791 7.002 1.00 87.25 73 ILE A C 1
ATOM 579 O O . ILE A 1 73 ? 13.880 3.828 7.413 1.00 87.25 73 ILE A O 1
ATOM 583 N N . GLU A 1 74 ? 11.982 2.685 7.024 1.00 89.94 74 GLU A N 1
ATOM 584 C CA . GLU A 1 74 ? 12.505 1.386 7.442 1.00 89.94 74 GLU A CA 1
ATOM 585 C C . GLU A 1 74 ? 12.695 0.483 6.227 1.00 89.94 74 GLU A C 1
ATOM 587 O O . GLU A 1 74 ? 11.770 0.257 5.453 1.00 89.94 74 GLU A O 1
ATOM 592 N N . ILE A 1 75 ? 13.911 -0.039 6.045 1.00 90.44 75 ILE A N 1
ATOM 593 C CA . ILE A 1 75 ? 14.246 -0.925 4.926 1.00 90.44 75 ILE A CA 1
ATOM 594 C C . ILE A 1 75 ? 14.681 -2.277 5.479 1.00 90.44 75 ILE A C 1
ATOM 596 O O . ILE A 1 75 ? 15.738 -2.408 6.099 1.00 90.44 75 ILE A O 1
ATOM 600 N N . THR A 1 76 ? 13.893 -3.305 5.189 1.00 91.31 76 THR A N 1
ATOM 601 C CA . THR A 1 76 ? 14.142 -4.688 5.590 1.00 91.31 76 THR A CA 1
ATOM 602 C C . THR A 1 76 ? 14.612 -5.519 4.391 1.00 91.31 76 THR A C 1
ATOM 604 O O . THR A 1 76 ? 13.898 -5.647 3.393 1.00 91.31 76 THR A O 1
ATOM 607 N N . PRO A 1 77 ? 15.804 -6.139 4.437 1.00 91.19 77 PRO A N 1
ATOM 608 C CA . PRO A 1 77 ? 16.223 -7.090 3.413 1.00 91.19 77 PRO A CA 1
ATOM 609 C C . PRO A 1 77 ? 15.344 -8.347 3.434 1.00 91.19 77 PRO A C 1
ATOM 611 O O . PRO A 1 77 ? 15.261 -9.018 4.457 1.00 91.19 77 PRO A O 1
ATOM 614 N N . LEU A 1 78 ? 14.753 -8.713 2.292 1.00 89.94 78 LEU A N 1
ATOM 615 C CA . LEU A 1 78 ? 13.971 -9.953 2.173 1.00 89.94 78 LEU A CA 1
ATOM 616 C C . LEU A 1 78 ? 14.833 -11.124 1.709 1.00 89.94 78 LEU A C 1
ATOM 618 O O . LEU A 1 78 ? 14.777 -12.227 2.241 1.00 89.94 78 LEU A O 1
ATOM 622 N N . ASN A 1 79 ? 15.654 -10.887 0.686 1.00 89.06 79 ASN A N 1
ATOM 623 C CA . ASN A 1 79 ? 16.574 -11.881 0.142 1.00 89.06 79 ASN A CA 1
ATOM 624 C C . ASN A 1 79 ? 17.776 -11.188 -0.520 1.00 89.06 79 ASN A C 1
ATOM 626 O O . ASN A 1 79 ? 18.086 -10.031 -0.230 1.00 89.06 79 ASN A O 1
ATOM 630 N N . ARG A 1 80 ? 18.513 -11.888 -1.393 1.00 89.12 80 ARG A N 1
ATOM 631 C CA . ARG A 1 80 ? 19.698 -11.322 -2.057 1.00 89.12 80 ARG A CA 1
ATOM 632 C C . ARG A 1 80 ? 19.367 -10.168 -3.004 1.00 89.12 80 ARG A C 1
ATOM 634 O O . ARG A 1 80 ? 20.209 -9.286 -3.124 1.00 89.12 80 ARG A O 1
ATOM 641 N N . SER A 1 81 ? 18.176 -10.137 -3.599 1.00 90.56 81 SER A N 1
ATOM 642 C CA . SER A 1 81 ? 17.785 -9.188 -4.651 1.00 90.56 81 SER A CA 1
ATOM 643 C C . SER A 1 81 ? 16.613 -8.268 -4.295 1.00 90.56 81 SER A C 1
ATOM 645 O O . SER A 1 81 ? 16.426 -7.276 -4.994 1.00 90.56 81 SER A O 1
ATOM 647 N N . ARG A 1 82 ? 15.837 -8.562 -3.243 1.00 91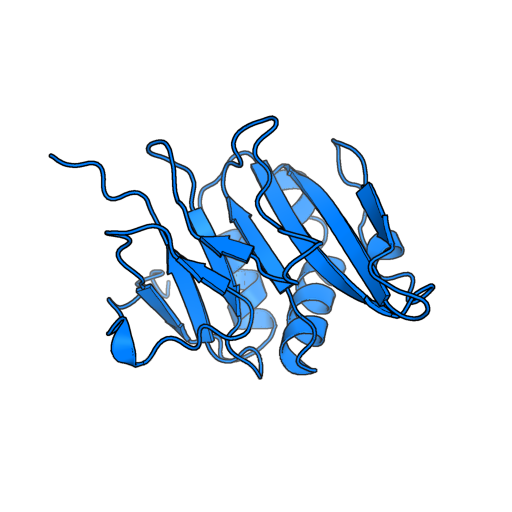.25 82 ARG A N 1
ATOM 648 C CA . ARG A 1 82 ? 14.657 -7.778 -2.832 1.00 91.25 82 ARG A CA 1
ATOM 649 C C . ARG A 1 82 ? 14.798 -7.158 -1.444 1.00 91.25 82 ARG A C 1
ATOM 651 O O . ARG A 1 82 ? 15.462 -7.718 -0.562 1.00 91.25 82 ARG A O 1
ATOM 658 N N . THR A 1 83 ? 14.127 -6.031 -1.269 1.00 92.12 83 THR A N 1
ATOM 659 C CA . THR A 1 83 ? 13.905 -5.320 -0.006 1.00 92.12 83 THR A CA 1
ATOM 660 C C . THR A 1 83 ? 12.426 -5.033 0.163 1.00 92.12 83 THR A C 1
ATOM 662 O O . THR A 1 83 ? 11.692 -4.921 -0.815 1.00 92.12 83 THR A O 1
ATOM 665 N N . TYR A 1 84 ? 12.027 -4.906 1.415 1.00 92.50 84 TYR A N 1
ATOM 666 C CA . TYR A 1 84 ? 10.758 -4.360 1.842 1.00 92.50 84 TYR A CA 1
ATOM 667 C C . TYR A 1 84 ? 11.014 -3.000 2.483 1.00 92.50 84 TYR A C 1
ATOM 669 O O . TYR A 1 84 ? 11.947 -2.884 3.279 1.00 92.50 84 TYR A O 1
ATOM 677 N N . THR A 1 85 ? 10.222 -1.999 2.123 1.00 92.38 85 THR A N 1
ATOM 678 C CA . THR A 1 85 ? 10.346 -0.633 2.626 1.00 92.38 85 THR A CA 1
ATOM 679 C C . THR A 1 85 ? 9.027 -0.196 3.247 1.00 92.38 85 THR A C 1
ATOM 681 O O . THR A 1 85 ? 7.985 -0.329 2.608 1.00 92.38 85 THR A O 1
ATOM 684 N N . GLU A 1 86 ? 9.086 0.358 4.456 1.00 92.81 86 GLU A N 1
ATOM 685 C CA . GLU A 1 86 ? 7.976 1.038 5.129 1.00 92.81 86 GLU A CA 1
ATOM 686 C C . GLU A 1 86 ? 8.288 2.519 5.293 1.00 92.81 86 GLU A C 1
ATOM 688 O O . GLU A 1 86 ? 9.412 2.913 5.618 1.00 92.81 86 GLU A O 1
ATOM 693 N N . MET A 1 87 ? 7.274 3.343 5.061 1.00 92.56 87 MET A N 1
ATOM 694 C CA . MET A 1 87 ? 7.349 4.791 5.204 1.00 92.56 87 MET A CA 1
ATOM 695 C C . MET A 1 87 ? 6.061 5.292 5.841 1.00 92.56 87 MET A C 1
ATOM 697 O O . MET A 1 87 ? 4.977 4.894 5.415 1.00 92.56 87 MET A O 1
ATOM 701 N N . VAL A 1 88 ? 6.166 6.176 6.832 1.00 93.25 88 VAL A N 1
ATOM 702 C CA . VAL A 1 88 ? 5.001 6.768 7.500 1.00 93.25 88 VAL A CA 1
ATOM 703 C C . VAL A 1 88 ? 4.944 8.266 7.222 1.00 93.25 88 VAL A C 1
ATOM 705 O O . VAL A 1 88 ? 5.912 8.994 7.440 1.00 93.25 88 VAL A O 1
ATOM 708 N N . PHE A 1 89 ? 3.789 8.731 6.755 1.00 92.56 89 PHE A N 1
ATOM 709 C CA . PHE A 1 89 ? 3.533 10.133 6.439 1.00 92.56 89 PHE A CA 1
ATOM 710 C C . PHE A 1 89 ? 2.340 10.654 7.228 1.00 92.56 89 PHE A C 1
ATOM 712 O O . PHE A 1 89 ? 1.371 9.931 7.473 1.00 92.56 89 PHE A O 1
ATOM 719 N N . ARG A 1 90 ? 2.348 11.953 7.528 1.00 92.06 90 ARG A N 1
ATOM 720 C CA . ARG A 1 90 ? 1.103 12.678 7.806 1.00 92.06 90 ARG A CA 1
ATOM 721 C C . ARG A 1 90 ? 0.381 12.998 6.506 1.00 92.06 90 ARG A C 1
ATOM 723 O O . ARG A 1 90 ? 1.011 13.157 5.456 1.00 92.06 90 ARG A O 1
ATOM 730 N N . LYS A 1 91 ? -0.942 13.155 6.567 1.00 90.31 91 LYS A N 1
ATOM 731 C CA . LYS A 1 91 ? -1.757 13.472 5.384 1.00 90.31 91 LYS A CA 1
ATOM 732 C C . LYS A 1 91 ? -1.232 14.679 4.599 1.00 90.31 91 LYS A C 1
ATOM 734 O O . LYS A 1 91 ? -1.130 14.625 3.376 1.00 90.31 91 LYS A O 1
ATOM 739 N N . GLU A 1 92 ? -0.856 15.755 5.280 1.00 89.31 92 GLU A N 1
ATOM 740 C CA . GLU A 1 92 ? -0.380 16.987 4.642 1.00 89.31 92 GLU A CA 1
ATOM 741 C C . GLU A 1 92 ? 0.995 16.829 3.980 1.00 89.31 92 GLU A C 1
ATOM 743 O O . GLU A 1 92 ? 1.348 17.611 3.101 1.00 89.31 92 GLU A O 1
ATOM 748 N N . GLU A 1 93 ? 1.803 15.863 4.414 1.00 90.12 93 GLU A N 1
ATOM 749 C CA . GLU A 1 93 ? 3.107 15.556 3.818 1.00 90.12 93 GLU A CA 1
ATOM 750 C C . GLU A 1 93 ? 2.908 14.823 2.501 1.00 90.12 93 GLU A C 1
ATOM 752 O O . GLU A 1 93 ? 3.351 15.317 1.466 1.00 90.12 93 GLU A O 1
ATOM 757 N N . LEU A 1 94 ? 2.135 13.735 2.525 1.00 90.00 94 LEU A N 1
ATOM 758 C CA . LEU A 1 94 ? 1.862 12.955 1.323 1.00 90.00 94 LEU A CA 1
ATOM 759 C C . LEU A 1 94 ? 1.103 13.773 0.269 1.00 90.00 94 LEU A C 1
ATOM 761 O O . LEU A 1 94 ? 1.458 13.741 -0.903 1.00 90.00 94 LEU A O 1
ATOM 765 N N . ASN A 1 95 ? 0.126 14.591 0.676 1.00 87.81 95 ASN A N 1
ATOM 766 C CA . ASN A 1 95 ? -0.620 15.454 -0.250 1.00 87.81 95 ASN A CA 1
ATOM 767 C C . ASN A 1 95 ? 0.251 16.505 -0.959 1.00 87.81 95 ASN A C 1
ATOM 769 O O . ASN A 1 95 ? -0.152 17.037 -1.991 1.00 87.81 95 ASN A O 1
ATOM 773 N N . ARG A 1 96 ? 1.419 16.851 -0.405 1.00 87.69 96 ARG A N 1
ATOM 774 C CA . ARG A 1 96 ? 2.381 17.758 -1.052 1.00 87.69 96 ARG A CA 1
ATOM 775 C C . ARG A 1 96 ? 3.359 17.022 -1.965 1.00 87.69 96 ARG A C 1
ATOM 777 O O . ARG A 1 96 ? 4.110 17.679 -2.686 1.00 87.69 96 ARG A O 1
ATOM 784 N N . ASP A 1 97 ? 3.344 15.695 -1.949 1.00 90.81 97 ASP A N 1
ATOM 785 C CA . ASP A 1 97 ? 4.284 14.841 -2.658 1.00 90.81 97 ASP A CA 1
ATOM 786 C C . ASP A 1 97 ? 3.602 14.015 -3.754 1.00 90.81 97 ASP A C 1
ATOM 788 O O . ASP A 1 97 ? 3.602 12.785 -3.764 1.00 90.81 97 ASP A O 1
ATOM 792 N N . VAL A 1 98 ? 2.990 14.738 -4.693 1.00 91.12 98 VAL A N 1
ATOM 793 C CA . VAL A 1 98 ? 2.251 14.163 -5.826 1.00 91.12 98 VAL A CA 1
ATOM 794 C C . VAL A 1 98 ? 3.121 13.208 -6.649 1.00 91.12 98 VAL A C 1
ATOM 796 O O . VAL A 1 98 ? 2.649 12.143 -7.038 1.00 91.12 98 VAL A O 1
ATOM 799 N N . ASP A 1 99 ? 4.398 13.546 -6.850 1.00 92.50 99 ASP A N 1
ATOM 800 C CA . ASP A 1 99 ? 5.340 12.705 -7.599 1.00 92.50 99 ASP A CA 1
ATOM 801 C C . ASP A 1 99 ? 5.487 11.321 -6.946 1.00 92.50 99 ASP A C 1
ATOM 803 O O . ASP A 1 99 ? 5.426 10.304 -7.631 1.00 92.50 99 ASP A O 1
ATOM 807 N N . PHE A 1 100 ? 5.596 11.260 -5.614 1.00 92.38 100 PHE A N 1
ATOM 808 C CA . PHE A 1 100 ? 5.692 9.985 -4.908 1.00 92.38 100 PHE A CA 1
ATOM 809 C C . PHE A 1 100 ? 4.394 9.175 -4.993 1.00 92.38 100 PHE A C 1
ATOM 811 O O . PHE A 1 100 ? 4.443 7.966 -5.211 1.00 92.38 100 PHE A O 1
ATOM 818 N N . ILE A 1 101 ? 3.225 9.821 -4.903 1.00 94.06 101 ILE A N 1
ATOM 819 C CA . ILE A 1 101 ? 1.929 9.154 -5.128 1.00 94.06 101 ILE A CA 1
ATOM 820 C C . ILE A 1 101 ? 1.880 8.526 -6.529 1.00 94.06 101 ILE A C 1
ATOM 822 O O . ILE A 1 101 ? 1.419 7.393 -6.686 1.00 94.06 101 ILE A O 1
ATOM 826 N N . HIS A 1 102 ? 2.383 9.233 -7.545 1.00 95.12 102 HIS A N 1
ATOM 827 C CA . HIS A 1 102 ? 2.457 8.718 -8.913 1.00 95.12 102 HIS A CA 1
ATOM 828 C C . HIS A 1 102 ? 3.411 7.527 -9.010 1.00 95.12 102 HIS A C 1
ATOM 830 O O . HIS A 1 102 ? 3.062 6.517 -9.621 1.00 95.12 102 HIS A O 1
ATOM 836 N N . THR A 1 103 ? 4.566 7.587 -8.348 1.00 93.50 103 THR A N 1
ATOM 837 C CA . THR A 1 103 ? 5.512 6.465 -8.279 1.00 93.50 103 THR A CA 1
ATOM 838 C C . THR A 1 103 ? 4.889 5.225 -7.644 1.00 93.50 103 THR A C 1
ATOM 840 O O . THR A 1 103 ? 5.060 4.126 -8.170 1.00 93.50 103 THR A O 1
ATOM 843 N N . LEU A 1 104 ? 4.114 5.368 -6.565 1.00 93.56 104 LEU A N 1
ATOM 844 C CA . LEU A 1 104 ? 3.410 4.238 -5.941 1.00 93.56 104 LEU A CA 1
ATOM 845 C C . LEU A 1 104 ? 2.428 3.569 -6.904 1.00 93.56 104 LEU A C 1
ATOM 847 O O . LEU A 1 104 ? 2.364 2.341 -6.958 1.00 93.56 104 LEU A O 1
ATOM 851 N N . TYR A 1 105 ? 1.699 4.368 -7.684 1.00 94.69 105 TYR A N 1
ATOM 852 C CA . TYR A 1 105 ? 0.805 3.846 -8.712 1.00 94.69 105 TYR A CA 1
ATOM 853 C C . TYR A 1 105 ? 1.573 3.084 -9.797 1.00 94.69 105 TYR A C 1
ATOM 855 O O . TYR A 1 105 ? 1.211 1.957 -10.123 1.00 94.69 105 TYR A O 1
ATOM 863 N N . VAL A 1 106 ? 2.673 3.652 -10.305 1.00 93.44 106 VAL A N 1
ATOM 864 C CA . VAL A 1 106 ? 3.517 3.001 -11.323 1.00 93.44 106 VAL A CA 1
ATOM 865 C C . VAL A 1 106 ? 4.087 1.679 -10.809 1.00 93.44 106 VAL A C 1
ATOM 867 O O . VAL A 1 106 ? 4.110 0.697 -11.547 1.00 93.44 106 VAL A O 1
ATOM 870 N N . LEU A 1 107 ? 4.518 1.618 -9.545 1.00 92.12 107 LEU A N 1
ATOM 871 C CA . LEU A 1 107 ? 4.997 0.378 -8.925 1.00 92.12 107 LEU A CA 1
ATOM 872 C C . LEU A 1 107 ? 3.918 -0.705 -8.917 1.00 92.12 107 LEU A C 1
ATOM 874 O O . LEU A 1 107 ? 4.187 -1.840 -9.315 1.00 92.12 107 LEU A O 1
ATOM 878 N N . ALA A 1 108 ? 2.700 -0.348 -8.512 1.00 92.25 108 ALA A N 1
ATOM 879 C CA . ALA A 1 108 ? 1.570 -1.264 -8.543 1.00 92.25 108 ALA A CA 1
ATOM 880 C C . ALA A 1 108 ? 1.225 -1.702 -9.982 1.00 92.25 108 ALA A C 1
ATOM 882 O O . ALA A 1 108 ? 0.956 -2.881 -10.220 1.00 92.25 108 ALA A O 1
ATOM 883 N N . GLU A 1 109 ? 1.294 -0.788 -10.955 1.00 93.12 109 GLU A N 1
ATOM 884 C CA . GLU A 1 109 ? 1.000 -1.059 -12.370 1.00 93.12 109 GLU A CA 1
ATOM 885 C C . GLU A 1 109 ? 1.998 -2.063 -12.971 1.00 93.12 109 GLU A C 1
ATOM 887 O O . GLU A 1 109 ? 1.615 -2.980 -13.702 1.00 93.12 109 GLU A O 1
ATOM 892 N N . VAL A 1 110 ? 3.282 -1.967 -12.600 1.00 90.88 110 VAL A N 1
ATOM 893 C CA . VAL A 1 110 ? 4.316 -2.945 -12.990 1.00 90.88 110 VAL A CA 1
ATOM 894 C C . 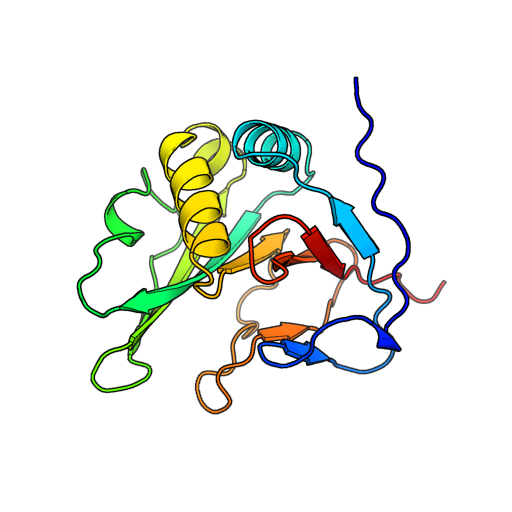VAL A 1 110 ? 4.342 -4.196 -12.106 1.00 90.88 110 VAL A C 1
ATOM 896 O O . VAL A 1 110 ? 5.270 -5.000 -12.213 1.00 90.88 110 VAL A O 1
ATOM 899 N N . ASN A 1 111 ? 3.298 -4.410 -11.298 1.00 88.12 111 ASN A N 1
ATOM 900 C CA . ASN A 1 111 ? 3.085 -5.586 -10.454 1.00 88.12 111 ASN A CA 1
ATOM 901 C C . ASN A 1 111 ? 4.076 -5.745 -9.291 1.00 88.12 111 ASN A C 1
ATOM 903 O O . ASN A 1 111 ? 4.252 -6.860 -8.787 1.00 88.12 111 ASN A O 1
ATOM 907 N N . GLU A 1 112 ? 4.721 -4.665 -8.848 1.00 88.81 112 GLU A N 1
ATOM 908 C CA . GLU A 1 112 ? 5.412 -4.684 -7.559 1.00 88.81 112 GLU A CA 1
ATOM 909 C C . GLU A 1 112 ? 4.388 -4.587 -6.424 1.00 88.81 112 GLU A C 1
ATOM 911 O O . GLU A 1 112 ? 3.321 -3.983 -6.547 1.00 88.81 112 GLU A O 1
ATOM 916 N N . PHE A 1 113 ? 4.697 -5.241 -5.306 1.00 90.50 113 PHE A N 1
ATOM 917 C CA . PHE A 1 113 ? 3.777 -5.296 -4.181 1.00 90.50 113 PHE A CA 1
ATOM 918 C C . PHE A 1 113 ? 3.783 -3.960 -3.439 1.00 90.50 113 PHE A C 1
ATOM 920 O O . PHE A 1 113 ? 4.810 -3.582 -2.879 1.00 90.50 113 PHE A O 1
ATOM 927 N N . VAL A 1 114 ? 2.637 -3.277 -3.427 1.00 92.94 114 VAL A N 1
ATOM 928 C CA . VAL A 1 114 ? 2.406 -2.019 -2.709 1.00 92.94 114 VAL A CA 1
ATOM 929 C C . VAL A 1 114 ? 1.149 -2.164 -1.861 1.00 92.94 114 VAL A C 1
ATOM 931 O O . VAL A 1 114 ? 0.112 -2.641 -2.330 1.00 92.94 114 VAL A O 1
ATOM 934 N N . PHE A 1 115 ? 1.228 -1.723 -0.613 1.00 94.69 115 PHE A N 1
ATOM 935 C CA . PHE A 1 115 ? 0.086 -1.606 0.272 1.00 94.69 115 PHE A CA 1
ATOM 936 C C . PHE A 1 115 ? 0.148 -0.315 1.082 1.00 94.69 115 PHE A C 1
ATOM 938 O O . PHE A 1 115 ? 1.193 0.313 1.256 1.00 94.69 115 PHE A O 1
ATOM 945 N N . ILE A 1 116 ? -1.014 0.074 1.576 1.00 95.75 116 ILE A N 1
ATOM 946 C CA . ILE A 1 116 ? -1.254 1.296 2.321 1.00 95.75 116 ILE A CA 1
ATOM 947 C C . ILE A 1 116 ? -2.029 0.928 3.586 1.00 95.75 116 ILE A C 1
ATOM 949 O O . ILE A 1 116 ? -2.949 0.113 3.548 1.00 95.75 116 ILE A O 1
ATOM 953 N N . VAL A 1 117 ? -1.691 1.551 4.707 1.00 95.25 117 VAL A N 1
ATOM 954 C CA . VAL A 1 117 ? -2.472 1.486 5.941 1.00 95.25 117 VAL A CA 1
ATOM 955 C C . VAL A 1 117 ? -2.790 2.903 6.382 1.00 95.25 117 VAL A C 1
ATOM 957 O O . VAL A 1 117 ? -1.889 3.674 6.700 1.00 95.25 117 VAL A O 1
ATOM 960 N N . LEU A 1 118 ? -4.074 3.244 6.394 1.00 94.56 118 LEU A N 1
ATOM 961 C CA . LEU A 1 118 ? -4.565 4.493 6.966 1.00 94.56 118 LEU A CA 1
ATOM 962 C C . LEU A 1 118 ? -4.702 4.336 8.478 1.00 94.56 118 LEU A C 1
ATOM 964 O O . LEU A 1 118 ? -5.2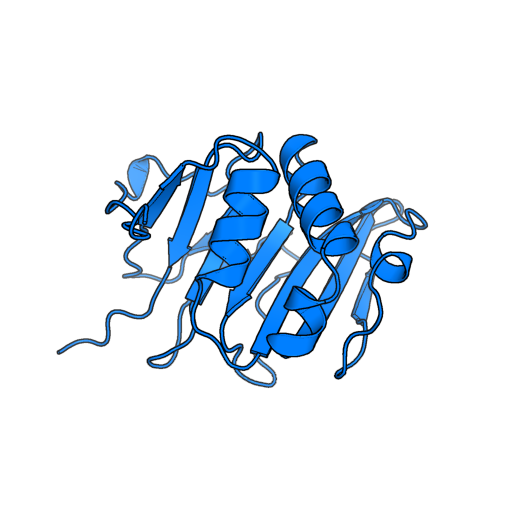21 3.314 8.933 1.00 94.56 118 LEU A O 1
ATOM 968 N N . ASP A 1 119 ? -4.273 5.354 9.221 1.00 93.50 119 ASP A N 1
ATOM 969 C CA . ASP A 1 119 ? -4.241 5.399 10.684 1.00 93.50 119 ASP A CA 1
ATOM 970 C C . ASP A 1 119 ? -3.639 4.119 11.299 1.00 93.50 119 ASP A C 1
ATOM 972 O O . ASP A 1 119 ? -4.318 3.403 12.047 1.00 93.50 119 ASP A O 1
ATOM 976 N N . PRO A 1 120 ? -2.371 3.796 10.963 1.00 92.56 120 PRO A N 1
ATOM 977 C CA . PRO A 1 120 ? -1.720 2.583 11.433 1.00 92.56 120 PRO A CA 1
ATOM 978 C C . PRO A 1 120 ? -1.598 2.565 12.964 1.00 92.56 120 PRO A C 1
ATOM 980 O O . PRO A 1 120 ? -1.295 3.563 13.621 1.00 92.56 120 PRO A O 1
ATOM 983 N N . ILE A 1 121 ? -1.782 1.388 13.555 1.00 91.00 121 ILE A N 1
ATOM 984 C CA . ILE A 1 121 ? -1.547 1.133 14.971 1.00 91.00 121 ILE A CA 1
ATOM 985 C C . ILE A 1 121 ? -0.042 1.056 15.224 1.00 91.00 121 ILE A C 1
ATOM 987 O O . ILE A 1 121 ? 0.676 0.230 14.658 1.00 91.00 121 ILE A O 1
ATOM 991 N N . ARG A 1 122 ? 0.432 1.883 16.157 1.00 86.94 122 ARG A N 1
ATOM 992 C CA . ARG A 1 122 ? 1.836 1.896 16.583 1.00 86.94 122 ARG A CA 1
ATOM 993 C C . ARG A 1 122 ? 2.313 0.508 17.014 1.00 86.94 122 ARG A C 1
ATOM 995 O O . ARG A 1 122 ? 1.661 -0.157 17.818 1.00 86.94 122 ARG A O 1
ATOM 1002 N N . ASN A 1 123 ? 3.498 0.122 16.541 1.00 85.94 123 ASN A N 1
ATOM 1003 C CA . ASN A 1 123 ? 4.161 -1.164 16.805 1.00 85.94 123 ASN A CA 1
ATOM 1004 C C . ASN A 1 123 ? 3.437 -2.409 16.261 1.00 85.94 123 ASN A C 1
ATOM 1006 O O . ASN A 1 123 ? 3.826 -3.531 16.596 1.00 85.94 123 ASN A O 1
ATOM 1010 N N . LYS A 1 124 ? 2.401 -2.251 15.432 1.00 89.50 124 LYS A N 1
ATOM 1011 C CA . LYS A 1 124 ? 1.781 -3.374 14.729 1.00 89.50 124 LYS A CA 1
ATOM 1012 C C . LYS A 1 124 ? 2.593 -3.723 13.487 1.00 89.50 124 LYS A C 1
ATOM 1014 O O . LYS A 1 124 ? 2.949 -2.855 12.701 1.00 89.50 124 LYS A O 1
ATOM 1019 N N . GLN A 1 125 ? 2.863 -5.012 13.302 1.00 89.75 125 GLN A N 1
ATOM 1020 C CA . GLN A 1 125 ? 3.516 -5.516 12.096 1.00 89.75 125 GLN A CA 1
ATOM 1021 C C . GLN A 1 125 ? 2.467 -5.871 11.044 1.00 89.75 125 GLN A C 1
ATOM 1023 O O . GLN A 1 125 ? 1.743 -6.858 11.203 1.00 89.75 125 GLN A O 1
ATOM 1028 N N . TYR A 1 126 ? 2.415 -5.094 9.965 1.00 91.88 126 TYR A N 1
ATOM 1029 C CA . TYR A 1 126 ? 1.510 -5.352 8.844 1.00 91.88 126 TYR A CA 1
ATOM 1030 C C . TYR A 1 126 ? 2.087 -6.350 7.858 1.00 91.88 126 TYR A C 1
ATOM 1032 O O . TYR A 1 126 ? 1.344 -7.153 7.316 1.00 91.88 126 TYR A O 1
ATOM 1040 N N . TYR A 1 127 ? 3.396 -6.366 7.647 1.00 92.75 127 TYR A N 1
ATOM 1041 C CA . TYR A 1 127 ? 4.019 -7.261 6.682 1.00 92.75 127 TYR A CA 1
ATOM 1042 C C . TYR A 1 127 ? 4.792 -8.392 7.367 1.00 92.75 127 TYR A C 1
ATOM 1044 O O . TYR A 1 127 ? 5.543 -8.187 8.322 1.00 92.75 127 TYR A O 1
ATOM 1052 N N . ASP A 1 128 ? 4.596 -9.617 6.884 1.00 91.00 128 ASP A N 1
ATOM 1053 C CA . ASP A 1 128 ? 5.335 -10.797 7.313 1.00 91.00 128 ASP A CA 1
ATOM 1054 C C . ASP A 1 128 ? 6.468 -11.096 6.329 1.00 91.00 128 ASP A C 1
ATOM 1056 O O . ASP A 1 128 ? 6.255 -11.725 5.292 1.00 91.00 128 ASP A O 1
ATOM 1060 N N . ALA A 1 129 ? 7.693 -10.696 6.672 1.00 85.94 129 ALA A N 1
ATOM 1061 C CA . ALA A 1 129 ? 8.861 -10.947 5.829 1.00 85.94 129 ALA A CA 1
ATOM 1062 C C . ALA A 1 129 ? 9.195 -12.439 5.646 1.00 85.94 129 ALA A C 1
ATOM 1064 O O . ALA A 1 129 ? 9.858 -12.793 4.672 1.00 85.94 129 ALA A O 1
ATOM 1065 N N . GLY A 1 130 ? 8.749 -13.317 6.553 1.00 85.75 130 GLY A N 1
ATOM 1066 C CA . GLY A 1 130 ? 8.971 -14.759 6.449 1.00 85.75 130 GLY A CA 1
ATOM 1067 C C . GLY A 1 130 ? 8.062 -15.417 5.412 1.00 85.75 130 GLY A C 1
ATOM 1068 O O . GLY A 1 130 ? 8.505 -16.305 4.685 1.00 85.75 130 GLY A O 1
ATOM 1069 N N . SER A 1 131 ? 6.806 -14.973 5.327 1.00 86.50 131 SER A N 1
ATOM 1070 C CA . SER A 1 131 ? 5.840 -15.480 4.339 1.00 86.50 131 SER A CA 1
ATOM 1071 C C . SER A 1 131 ? 5.725 -14.632 3.069 1.00 86.50 131 SER A C 1
ATOM 1073 O O . SER A 1 131 ? 5.178 -15.118 2.081 1.00 86.50 131 SER A O 1
ATOM 1075 N N . GLY A 1 132 ? 6.247 -13.403 3.075 1.00 86.12 132 GLY A N 1
ATOM 1076 C CA . GLY A 1 132 ? 6.120 -12.455 1.969 1.00 86.12 132 GLY A CA 1
ATOM 1077 C C . GLY A 1 132 ? 4.697 -11.923 1.800 1.00 86.12 132 GLY A C 1
ATOM 1078 O O . GLY A 1 132 ? 4.231 -11.766 0.675 1.00 86.12 132 GLY A O 1
ATOM 1079 N N . LYS A 1 133 ? 3.956 -11.760 2.904 1.00 90.38 133 LYS A N 1
ATOM 1080 C CA . LYS A 1 133 ? 2.526 -11.425 2.866 1.00 90.38 133 LYS A CA 1
ATOM 1081 C C . LYS A 1 133 ? 2.171 -10.274 3.789 1.00 90.38 133 LYS A C 1
ATOM 1083 O O . LYS A 1 133 ? 2.620 -10.217 4.932 1.00 90.38 133 LYS A O 1
ATOM 1088 N N . LEU A 1 134 ? 1.260 -9.427 3.327 1.00 91.06 134 LEU A N 1
ATOM 1089 C CA . LEU A 1 134 ? 0.537 -8.479 4.171 1.00 91.06 134 LEU A CA 1
ATOM 1090 C C 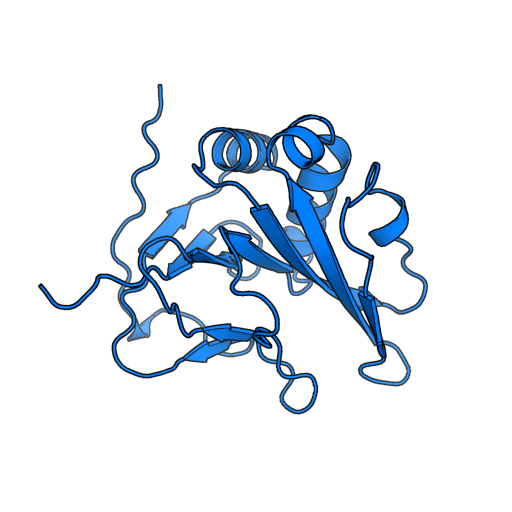. LEU A 1 134 ? -0.470 -9.221 5.057 1.00 91.06 134 LEU A C 1
ATOM 1092 O O . LEU A 1 134 ? -1.246 -10.059 4.598 1.00 91.06 134 LEU A O 1
ATOM 1096 N N . LYS A 1 135 ? -0.464 -8.912 6.345 1.00 90.38 135 LYS A N 1
ATOM 1097 C CA . LYS A 1 135 ? -1.422 -9.360 7.351 1.00 90.38 135 LYS A CA 1
ATOM 1098 C C . LYS A 1 135 ? -2.624 -8.432 7.302 1.00 90.38 135 LYS A C 1
ATOM 1100 O O . LYS A 1 135 ? -2.598 -7.318 7.821 1.00 90.38 135 LYS A O 1
ATOM 1105 N N . VAL A 1 136 ? -3.690 -8.903 6.673 1.00 86.81 136 VAL A N 1
ATOM 1106 C CA . VAL A 1 136 ? -4.946 -8.168 6.561 1.00 86.81 136 VAL A CA 1
ATOM 1107 C C . VAL A 1 136 ? -5.777 -8.466 7.803 1.00 86.81 136 VAL A C 1
ATOM 1109 O O . VAL A 1 136 ? -6.535 -9.435 7.868 1.00 86.81 136 VAL A O 1
ATOM 1112 N N . CYS A 1 137 ? -5.558 -7.643 8.823 1.00 84.00 137 CYS A N 1
ATOM 1113 C CA . CYS A 1 137 ? -6.284 -7.652 10.085 1.00 84.00 137 CYS A CA 1
ATOM 1114 C C . CYS A 1 137 ? -6.528 -6.208 10.496 1.00 84.00 137 CYS A C 1
ATOM 1116 O O . CYS A 1 137 ? -5.653 -5.609 11.111 1.00 84.00 137 CYS A O 1
ATOM 1118 N N . ALA A 1 138 ? -7.671 -5.635 10.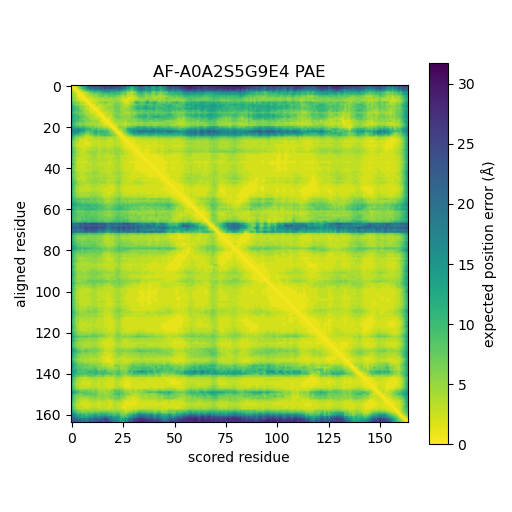115 1.00 79.06 138 ALA A N 1
ATOM 1119 C CA . ALA A 1 138 ? -8.022 -4.300 10.576 1.00 79.06 138 ALA A CA 1
ATOM 1120 C C . ALA A 1 138 ? -8.432 -4.351 12.061 1.00 79.06 138 ALA A C 1
ATOM 1122 O O . ALA A 1 138 ? -9.377 -5.050 12.426 1.00 79.06 138 ALA A O 1
ATOM 1123 N N . GLU A 1 139 ? -7.727 -3.623 12.917 1.00 76.25 139 GLU A N 1
ATOM 1124 C CA . GLU A 1 139 ? -7.958 -3.493 14.353 1.00 76.25 139 GLU A CA 1
ATOM 1125 C C . GLU A 1 139 ? -8.264 -2.024 14.684 1.00 76.25 139 GLU A C 1
ATOM 1127 O O . GLU A 1 139 ? -7.728 -1.102 14.081 1.00 76.25 139 GLU A O 1
ATOM 1132 N N . GLY A 1 140 ? -9.140 -1.770 15.658 1.00 71.69 140 GLY A N 1
ATOM 1133 C CA . GLY A 1 140 ? -9.570 -0.397 15.970 1.00 71.69 140 GLY A CA 1
ATOM 1134 C C . GLY A 1 140 ? -10.540 0.186 14.933 1.00 71.69 140 GLY A C 1
ATOM 1135 O O . GLY A 1 140 ? -10.802 -0.427 13.912 1.00 71.69 140 GLY A O 1
ATOM 1136 N N . LYS A 1 141 ? -11.164 1.332 15.230 1.00 72.75 141 LYS A N 1
ATOM 1137 C CA . LYS A 1 141 ? -12.297 1.852 14.432 1.00 72.75 141 LYS A CA 1
ATOM 1138 C C . LYS A 1 141 ? -11.898 2.620 13.166 1.00 72.75 141 LYS A C 1
ATOM 1140 O O . LYS A 1 141 ? -12.738 2.777 12.288 1.00 72.75 141 LYS A O 1
ATOM 1145 N N . ASN A 1 142 ? -10.657 3.101 13.093 1.00 84.25 142 ASN A N 1
ATOM 1146 C CA . ASN A 1 142 ? -10.209 4.007 12.030 1.00 84.25 142 ASN A CA 1
ATOM 1147 C C . ASN A 1 142 ? -9.180 3.366 11.085 1.00 84.25 142 ASN A C 1
ATOM 1149 O O . ASN A 1 142 ? -8.995 3.857 9.976 1.00 84.25 142 ASN A O 1
ATOM 1153 N N . GLU A 1 143 ? -8.549 2.257 11.491 1.00 91.06 143 GLU A N 1
ATOM 1154 C CA . GLU A 1 143 ? -7.539 1.583 10.676 1.00 91.06 143 GLU A CA 1
ATOM 1155 C C . GLU A 1 143 ? -8.167 1.038 9.386 1.00 91.06 143 GLU A C 1
ATOM 1157 O O . GLU A 1 143 ? -9.176 0.322 9.412 1.00 91.06 143 GLU A O 1
ATOM 1162 N N . THR A 1 144 ? -7.559 1.372 8.249 1.00 92.38 144 THR A N 1
ATOM 1163 C CA . THR A 1 144 ? -7.950 0.839 6.938 1.00 92.38 144 THR A CA 1
ATOM 1164 C C . THR A 1 144 ? -6.726 0.276 6.240 1.00 92.38 144 THR A C 1
ATOM 1166 O O . THR A 1 144 ? -5.767 1.003 6.007 1.00 92.38 144 THR A O 1
ATOM 1169 N N . ILE A 1 145 ? -6.774 -0.998 5.862 1.00 93.94 145 ILE A N 1
ATOM 1170 C CA . ILE A 1 145 ? -5.719 -1.651 5.081 1.00 93.94 145 ILE A CA 1
ATOM 1171 C C . ILE A 1 145 ? -6.138 -1.645 3.615 1.00 93.94 145 ILE A C 1
ATOM 1173 O O . ILE A 1 145 ? -7.260 -2.037 3.291 1.00 93.94 145 ILE A O 1
ATOM 1177 N N . ILE A 1 146 ? -5.242 -1.203 2.741 1.00 94.19 146 ILE A N 1
ATOM 1178 C CA . ILE A 1 146 ? -5.473 -1.044 1.309 1.00 94.19 146 ILE A CA 1
ATOM 1179 C C . ILE A 1 146 ? -4.337 -1.723 0.545 1.00 94.19 146 ILE A C 1
ATOM 1181 O O . ILE A 1 146 ? -3.172 -1.566 0.900 1.00 94.19 146 ILE A O 1
ATOM 1185 N N . TRP A 1 147 ? -4.643 -2.461 -0.516 1.00 93.88 147 TRP A N 1
ATOM 1186 C CA . TRP A 1 147 ? -3.624 -2.978 -1.435 1.00 93.88 147 TRP A CA 1
ATOM 1187 C C . TRP A 1 147 ? -4.162 -3.053 -2.859 1.00 93.88 147 TRP A C 1
ATOM 1189 O O . TRP A 1 147 ? -5.374 -3.065 -3.079 1.00 93.88 147 TRP A O 1
ATOM 1199 N N . PHE A 1 148 ? -3.250 -3.107 -3.823 1.00 91.12 148 PHE A N 1
ATOM 1200 C CA . PHE A 1 148 ? -3.597 -3.203 -5.235 1.00 91.12 148 PHE A CA 1
ATOM 1201 C C . PHE A 1 148 ? -3.846 -4.652 -5.660 1.00 91.12 148 PHE A C 1
ATOM 1203 O O . PHE A 1 148 ? -3.144 -5.577 -5.239 1.00 91.12 148 PHE A O 1
ATOM 1210 N N . GLU A 1 149 ? -4.817 -4.844 -6.547 1.00 85.31 149 GLU A N 1
ATOM 1211 C CA . GLU A 1 149 ? -4.787 -5.971 -7.471 1.00 85.31 149 GLU A CA 1
ATOM 1212 C C . GLU A 1 149 ? -3.618 -5.783 -8.458 1.00 85.31 149 GLU A C 1
ATOM 1214 O O . GLU A 1 149 ? -3.222 -4.660 -8.777 1.00 85.31 149 GLU A O 1
ATOM 1219 N N . TYR A 1 150 ? -3.050 -6.895 -8.931 1.00 76.38 150 TYR A N 1
ATOM 1220 C CA . TYR A 1 150 ? -2.077 -6.891 -10.026 1.00 76.38 150 TYR A CA 1
ATOM 1221 C C . TYR A 1 150 ? -2.607 -6.070 -11.206 1.00 76.38 150 TYR A C 1
ATOM 1223 O O . TYR A 1 150 ? -3.719 -6.353 -11.628 1.00 76.38 150 TYR A O 1
ATOM 1231 N N . ASP A 1 151 ? -1.785 -5.171 -11.762 1.00 81.69 151 ASP A N 1
ATOM 1232 C CA . ASP A 1 151 ? -2.087 -4.156 -12.791 1.00 81.69 151 ASP A CA 1
ATOM 1233 C C . ASP A 1 151 ? -2.622 -2.794 -12.312 1.00 81.69 151 ASP A C 1
ATOM 1235 O O . ASP A 1 151 ? -2.862 -1.913 -13.138 1.00 81.69 151 ASP A O 1
ATOM 1239 N N . ALA A 1 152 ? -2.760 -2.599 -10.998 1.00 85.94 152 ALA A N 1
ATOM 1240 C CA . ALA A 1 152 ? -3.210 -1.356 -10.369 1.00 85.94 152 ALA A CA 1
ATOM 1241 C C . ALA A 1 152 ? -4.606 -0.848 -10.779 1.00 85.94 152 ALA A C 1
ATOM 1243 O O . ALA A 1 152 ? -4.950 0.295 -10.464 1.00 85.94 152 ALA A O 1
ATOM 1244 N N . LYS A 1 153 ? -5.442 -1.666 -11.432 1.00 88.50 153 LYS A N 1
ATOM 1245 C CA . LYS A 1 153 ? -6.813 -1.260 -11.798 1.00 88.50 153 LYS A CA 1
ATOM 1246 C C . LYS A 1 153 ? -7.811 -1.382 -10.664 1.00 88.50 153 LYS A C 1
ATOM 1248 O O . LYS A 1 153 ? -8.855 -0.733 -10.704 1.00 88.50 153 LYS A O 1
ATOM 1253 N N . GLN A 1 154 ? -7.522 -2.207 -9.665 1.00 90.94 154 GLN A N 1
ATOM 1254 C CA . GLN A 1 154 ? -8.383 -2.369 -8.500 1.00 90.94 154 GLN A CA 1
ATOM 1255 C C . GLN A 1 154 ? -7.601 -2.170 -7.212 1.00 90.94 154 GLN A C 1
ATOM 1257 O O . GLN A 1 154 ? -6.462 -2.615 -7.071 1.00 90.94 154 GLN A O 1
ATOM 1262 N N . LEU A 1 155 ? -8.249 -1.513 -6.260 1.00 93.06 155 LEU A N 1
ATOM 1263 C CA . LEU A 1 155 ? -7.806 -1.398 -4.883 1.00 93.06 155 LEU A CA 1
ATOM 1264 C C . LEU A 1 155 ? -8.769 -2.156 -3.990 1.00 93.06 155 LEU A C 1
ATOM 1266 O O . LEU A 1 155 ? -9.972 -1.905 -4.023 1.00 93.06 155 LEU A O 1
ATOM 1270 N N . TYR A 1 156 ? -8.230 -3.016 -3.141 1.00 92.44 156 TYR A N 1
ATOM 1271 C CA . TYR A 1 156 ? -8.992 -3.648 -2.080 1.00 92.44 156 TYR A CA 1
ATOM 1272 C C . TYR A 1 156 ? -8.843 -2.860 -0.789 1.00 92.44 156 TYR A C 1
ATOM 1274 O O . TYR A 1 156 ? -7.745 -2.435 -0.447 1.00 92.44 156 TYR A O 1
ATOM 1282 N N . PHE A 1 157 ? -9.940 -2.704 -0.057 1.00 91.81 157 PHE A N 1
ATOM 1283 C CA . PHE A 1 157 ? -10.014 -2.019 1.226 1.00 91.81 157 PHE A CA 1
ATOM 1284 C C . PHE A 1 157 ? -10.544 -2.985 2.268 1.00 91.81 157 PHE A C 1
ATOM 1286 O O . PHE A 1 157 ? -11.584 -3.615 2.073 1.00 91.81 157 PHE A O 1
ATOM 1293 N N . VAL A 1 158 ? -9.883 -3.037 3.414 1.00 90.00 158 VAL A N 1
ATOM 1294 C CA . VAL A 1 158 ? -10.387 -3.709 4.606 1.00 90.00 158 VAL A CA 1
ATOM 1295 C C . VAL A 1 158 ? -10.456 -2.707 5.736 1.00 90.00 158 VAL A C 1
ATOM 1297 O O . VAL A 1 158 ? -9.466 -2.070 6.090 1.00 90.00 158 VAL A O 1
ATOM 1300 N N . LYS A 1 159 ? -11.654 -2.589 6.299 1.00 84.00 159 LYS A N 1
ATOM 1301 C CA . LYS A 1 159 ? -11.957 -1.762 7.462 1.00 84.00 159 LYS A CA 1
ATOM 1302 C C . LYS A 1 159 ? -12.481 -2.659 8.565 1.00 84.00 159 LYS A C 1
ATOM 1304 O O . LYS A 1 159 ? -13.129 -3.672 8.296 1.00 84.00 159 LYS A O 1
ATOM 1309 N N . ASN A 1 160 ? -12.230 -2.273 9.806 1.00 75.19 160 ASN A N 1
ATOM 1310 C CA . ASN A 1 160 ? -12.889 -2.903 10.934 1.00 75.19 160 ASN A CA 1
ATOM 1311 C C . ASN A 1 160 ? -14.324 -2.371 11.010 1.00 75.19 160 ASN A C 1
ATOM 1313 O O . ASN A 1 160 ? -14.587 -1.305 11.572 1.00 75.19 160 ASN A O 1
ATOM 1317 N N . GLU A 1 161 ? -15.264 -3.103 10.420 1.00 63.16 161 GLU A N 1
ATOM 1318 C CA . GLU A 1 161 ? -16.674 -2.921 10.736 1.00 63.16 161 GLU A CA 1
ATOM 1319 C C . GLU A 1 161 ? -16.865 -3.436 12.161 1.00 63.16 161 GLU A C 1
ATOM 1321 O O . GLU A 1 161 ? -17.105 -4.623 12.376 1.00 63.16 161 GLU A O 1
ATOM 1326 N N . GLY A 1 162 ? -16.642 -2.560 13.148 1.00 50.50 162 GLY A N 1
ATOM 13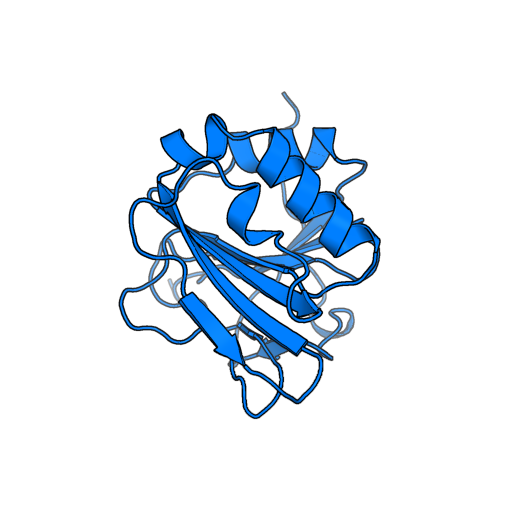27 C CA . GLY A 1 162 ? -16.808 -2.914 14.551 1.00 50.50 162 GLY A CA 1
ATOM 1328 C C . GLY A 1 162 ? -18.121 -3.669 14.729 1.00 50.50 162 GLY A C 1
ATOM 1329 O O . GLY A 1 162 ? -19.150 -3.230 14.217 1.00 50.50 162 GLY A O 1
ATOM 1330 N N . VAL A 1 163 ? -18.074 -4.815 15.413 1.00 40.94 163 VAL A N 1
ATOM 1331 C CA . VAL A 1 163 ? -19.286 -5.534 15.811 1.00 40.94 163 VAL A CA 1
ATOM 1332 C C . VAL A 1 163 ? -20.166 -4.519 16.542 1.00 40.94 163 VAL A C 1
ATOM 1334 O O . VAL A 1 163 ? -19.753 -3.999 17.582 1.00 40.94 163 VAL A O 1
ATOM 1337 N N . GLN A 1 164 ? -21.300 -4.159 15.933 1.00 32.03 164 GLN A N 1
ATOM 1338 C CA . GLN A 1 164 ? -22.327 -3.348 16.585 1.00 32.03 164 GLN A CA 1
ATOM 1339 C C . GLN A 1 164 ? -22.875 -4.087 17.802 1.00 32.03 164 GLN A C 1
ATOM 1341 O O . GLN A 1 164 ? -23.079 -5.319 17.698 1.00 32.03 164 GLN A O 1
#

Sequence (164 aa):
MSEFHPEKENFALVRTDSVSFIRNSTVYTYTVQDVHSFEKLMSELVYGEILIGFEGKKNAGIEKEAKGPTESIEITPLNRSRTYTEMVFRKEELNRDVDFIHTLYVLAEVNEFVFIVLDPIRNKQYYDAGSGKLKVCAEGKNETIIWFEYDAKQLYFVKNEGVQ

Nearest PDB structures (foldseek):
  5u99-assembly1_A  TM=5.411E-01  e=1.008E-01  Mycobacterium tuberculosis H37Rv
  6wue-assembly1_A-2  TM=5.259E-01  e=6.923E-01  Synechocystis sp. PCC 6803
  2cuy-assembly1_B  TM=3.519E-01  e=7.353E-01  Thermus thermophilus HB8
  3oc5-assembly1_A  TM=1.729E-01  e=4.027E-01  Vibrio cholerae

Foldseek 3Di:
DPPDDFAFDDPVPDDPLAADEDPDWTKTKDFDPALVSQLVVLLNDDAFKKKKKWKDFPPPCLVVLQPDAPDDWDWADLDPTMIMIIGMHGSVRVNVRSVSSSVLLVCQQQPTWMKMKGHDDPPDDQADSVSNHGYPDADDQGIKIWTADRNRRMIMITGPPDDD

Solvent-accessible surface area (backbone atoms only — not comparable to full-atom values): 9310 Å² total; per-residue (Å²): 131,85,76,94,74,65,43,82,48,63,71,93,74,57,83,55,86,56,41,42,78,47,89,89,69,57,44,24,36,40,80,32,88,47,60,64,54,44,52,50,48,62,70,69,58,87,57,64,34,36,36,40,38,35,47,44,54,62,87,67,58,66,81,70,61,49,80,62,57,87,46,70,78,44,78,44,78,68,56,98,58,36,29,36,39,39,39,30,29,42,49,76,46,52,72,72,28,58,69,37,56,44,50,55,44,51,40,20,43,74,55,36,55,45,35,39,26,33,39,63,64,85,93,63,80,48,66,39,76,90,79,61,24,37,51,51,64,52,60,64,83,71,18,32,42,34,35,55,41,82,54,37,42,35,34,39,37,31,45,31,77,68,86,126

Mean predicted aligned error: 5.55 Å

Organism: NCBI:txid2082395

Radius of gyration: 14.88 Å; Cα contacts (8 Å, |Δi|>4): 312; chains: 1; bounding box: 42×34×31 Å